Protein AF-A0A0C2HAC7-F1 (afdb_monomer_lite)

Structure (mmCIF, N/CA/C/O backbone):
data_AF-A0A0C2HAC7-F1
#
_entry.id   AF-A0A0C2HAC7-F1
#
loop_
_atom_s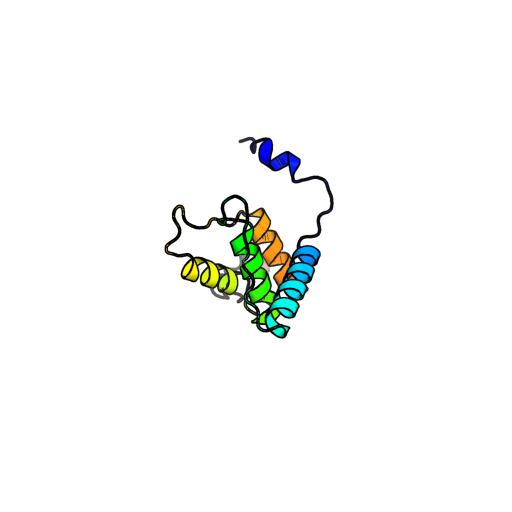ite.group_PDB
_atom_site.id
_atom_site.type_symbol
_atom_site.label_atom_id
_atom_site.label_alt_id
_atom_site.label_comp_id
_atom_site.label_asym_id
_atom_site.label_entity_id
_atom_site.label_seq_id
_atom_site.pdbx_PDB_ins_code
_atom_site.Cartn_x
_atom_site.Cartn_y
_atom_site.Cartn_z
_atom_site.occupancy
_atom_site.B_iso_or_equiv
_atom_site.auth_seq_id
_atom_site.auth_comp_id
_atom_site.auth_asym_id
_atom_site.auth_atom_id
_atom_site.pdbx_PDB_model_num
ATOM 1 N N . MET A 1 1 ? 6.551 -2.336 -28.470 1.00 40.28 1 MET A N 1
ATOM 2 C CA . MET A 1 1 ? 7.330 -2.716 -27.271 1.00 40.28 1 MET A CA 1
ATOM 3 C C . MET A 1 1 ? 6.423 -3.605 -26.444 1.00 40.28 1 MET A C 1
ATOM 5 O O . MET A 1 1 ? 5.616 -3.105 -25.670 1.00 40.28 1 MET A O 1
ATOM 9 N N . ASP A 1 2 ? 6.465 -4.902 -26.734 1.00 45.38 2 ASP A N 1
ATOM 10 C CA . ASP A 1 2 ? 5.592 -5.907 -26.137 1.00 45.38 2 ASP A CA 1
ATOM 11 C C . ASP A 1 2 ? 6.012 -6.225 -24.704 1.00 45.38 2 ASP A C 1
ATOM 13 O O . ASP A 1 2 ? 7.178 -6.489 -24.412 1.00 45.38 2 ASP A O 1
ATOM 17 N N . VAL A 1 3 ? 5.038 -6.164 -23.801 1.00 48.03 3 VAL A N 1
ATOM 18 C CA . VAL A 1 3 ? 5.205 -6.481 -22.382 1.00 48.03 3 VAL A CA 1
ATOM 19 C C . VAL A 1 3 ? 5.435 -7.994 -22.229 1.00 48.03 3 VAL A C 1
ATOM 21 O O . VAL A 1 3 ? 4.669 -8.774 -22.808 1.00 48.03 3 VAL A O 1
ATOM 24 N N . PRO A 1 4 ? 6.455 -8.431 -21.463 1.00 52.66 4 PRO A N 1
ATOM 25 C CA . PRO A 1 4 ? 6.817 -9.838 -21.330 1.00 52.66 4 PRO A CA 1
ATOM 26 C C . PRO A 1 4 ? 5.677 -10.707 -20.775 1.00 52.66 4 PRO A C 1
ATOM 28 O O . PRO A 1 4 ? 4.948 -10.347 -19.852 1.00 52.66 4 PRO A O 1
ATOM 31 N N . GLU A 1 5 ? 5.557 -11.903 -21.344 1.00 51.81 5 GLU A N 1
ATOM 32 C CA . GLU A 1 5 ? 4.458 -12.868 -21.190 1.00 51.81 5 GLU A CA 1
ATOM 33 C C . GLU A 1 5 ? 4.234 -13.370 -19.753 1.00 51.81 5 GLU A C 1
ATOM 35 O O . GLU A 1 5 ? 3.138 -13.797 -19.384 1.00 51.81 5 GLU A O 1
ATOM 40 N N . THR A 1 6 ? 5.251 -13.252 -18.901 1.00 50.62 6 THR A N 1
ATOM 41 C CA . THR A 1 6 ? 5.180 -13.558 -17.467 1.00 50.62 6 THR A CA 1
ATOM 42 C C . THR A 1 6 ? 4.297 -12.587 -16.686 1.00 50.62 6 THR A C 1
ATOM 44 O O . THR A 1 6 ? 3.803 -12.954 -15.620 1.00 50.62 6 THR A O 1
ATOM 47 N N . GLU A 1 7 ? 4.020 -11.396 -17.221 1.00 47.06 7 GLU A N 1
ATOM 48 C CA . GLU A 1 7 ? 3.047 -10.470 -16.634 1.00 47.06 7 GLU A CA 1
ATOM 49 C C . GLU A 1 7 ? 1.606 -10.788 -17.055 1.00 47.06 7 GLU A C 1
ATOM 51 O O . GLU A 1 7 ? 0.680 -10.445 -16.325 1.00 47.06 7 GLU A O 1
ATOM 56 N N . LYS A 1 8 ? 1.394 -11.516 -18.163 1.00 47.34 8 LYS A N 1
ATOM 57 C CA . LYS A 1 8 ? 0.052 -11.852 -18.676 1.00 47.34 8 LYS A CA 1
ATOM 58 C C . LYS A 1 8 ? -0.642 -12.970 -17.886 1.00 47.34 8 LYS A C 1
ATOM 60 O O . LYS A 1 8 ? -1.860 -12.947 -17.760 1.00 47.34 8 LYS A O 1
ATOM 65 N N . LYS A 1 9 ? 0.104 -13.904 -17.278 1.00 43.25 9 LYS A N 1
ATOM 66 C CA . LYS A 1 9 ? -0.473 -15.026 -16.497 1.00 43.25 9 LYS A CA 1
ATOM 67 C C . LYS A 1 9 ? -1.060 -14.639 -15.132 1.00 43.25 9 LYS A C 1
ATOM 69 O O . LYS A 1 9 ? -1.759 -15.444 -14.531 1.00 43.25 9 LYS A O 1
ATOM 74 N N . CYS A 1 10 ? -0.811 -13.424 -14.644 1.00 45.78 10 CYS A N 1
ATOM 75 C CA . CYS A 1 10 ? -1.418 -12.909 -13.408 1.00 45.78 10 CYS A CA 1
ATOM 76 C C . CYS A 1 10 ? -2.659 -12.040 -13.669 1.00 45.78 10 CYS A C 1
ATOM 78 O O . CYS A 1 10 ? -3.250 -11.525 -12.721 1.00 45.78 10 CYS A O 1
ATOM 80 N N . ILE A 1 11 ? -3.029 -11.852 -14.939 1.00 46.47 11 ILE A N 1
ATOM 81 C CA . ILE A 1 11 ? -4.168 -11.044 -15.384 1.00 46.47 11 ILE A CA 1
ATOM 82 C C . ILE A 1 11 ? -5.281 -12.000 -15.822 1.00 46.47 11 ILE A C 1
ATOM 84 O O . ILE A 1 11 ? -5.882 -11.844 -16.880 1.00 46.47 11 ILE A O 1
ATOM 88 N N . ASP A 1 12 ? -5.537 -13.028 -15.013 1.00 47.28 12 ASP A N 1
ATOM 89 C CA . ASP A 1 12 ? -6.839 -13.668 -15.072 1.00 47.28 12 ASP A CA 1
ATOM 90 C C . ASP A 1 12 ? -7.849 -12.725 -14.408 1.00 47.28 12 ASP A C 1
ATOM 92 O O . ASP A 1 12 ? -7.574 -12.038 -13.416 1.00 47.28 12 ASP A O 1
ATOM 96 N N . SER A 1 13 ? -8.983 -12.572 -15.060 1.00 49.09 13 SER A N 1
ATOM 97 C CA . SER A 1 13 ? -9.849 -11.409 -14.932 1.00 49.09 13 SER A CA 1
ATOM 98 C C . SER A 1 13 ? -10.522 -11.309 -13.547 1.00 49.09 13 SER A C 1
ATOM 100 O O . SER A 1 13 ? -10.965 -12.306 -12.991 1.00 49.09 13 SER A O 1
ATOM 102 N N . LYS A 1 14 ? -10.694 -10.070 -13.043 1.00 59.66 14 LYS A N 1
ATOM 103 C CA . LYS A 1 14 ? -11.524 -9.647 -11.878 1.00 59.66 14 LYS A CA 1
ATOM 104 C C . LYS A 1 14 ? -10.926 -9.680 -10.458 1.00 59.66 14 LYS A C 1
ATOM 106 O O . LYS A 1 14 ? -11.687 -9.603 -9.494 1.00 59.66 14 LYS A O 1
ATOM 111 N N . VAL A 1 15 ? -9.608 -9.685 -10.258 1.00 69.25 15 VAL A N 1
ATOM 112 C CA . VAL A 1 15 ? -9.081 -9.457 -8.894 1.00 69.25 15 VAL A CA 1
ATOM 113 C C . VAL A 1 15 ? -9.272 -7.990 -8.492 1.00 69.25 15 VAL A C 1
ATOM 115 O O . VAL A 1 15 ? -8.565 -7.096 -8.962 1.00 69.25 15 VAL A O 1
ATOM 118 N N . ASN A 1 16 ? -10.242 -7.726 -7.612 1.00 85.38 16 ASN A N 1
ATOM 119 C CA . ASN A 1 16 ? -10.455 -6.389 -7.076 1.00 85.38 16 ASN A CA 1
ATOM 120 C C . ASN A 1 16 ? -9.419 -6.079 -5.985 1.00 85.38 16 ASN A C 1
ATOM 122 O O . ASN A 1 16 ? -9.565 -6.470 -4.827 1.00 85.38 16 ASN A O 1
ATOM 126 N N . MET A 1 17 ? -8.373 -5.343 -6.364 1.00 89.69 17 MET A N 1
ATOM 127 C CA . MET A 1 17 ? -7.290 -4.952 -5.460 1.00 89.69 17 MET A CA 1
ATOM 128 C C . MET A 1 17 ? -7.775 -4.196 -4.219 1.00 89.69 17 MET A C 1
ATOM 130 O O . MET A 1 17 ? -7.150 -4.326 -3.171 1.00 89.69 17 MET A O 1
ATOM 134 N N . THR A 1 18 ? -8.883 -3.449 -4.292 1.00 91.69 18 THR A N 1
ATOM 135 C CA . THR A 1 18 ? -9.399 -2.735 -3.113 1.00 91.69 18 THR A CA 1
ATOM 136 C C . THR A 1 18 ? -9.874 -3.701 -2.032 1.00 91.69 18 THR A C 1
ATOM 138 O O . THR A 1 18 ? -9.584 -3.485 -0.860 1.00 91.69 18 THR A O 1
ATOM 141 N N . VAL A 1 19 ? -10.518 -4.804 -2.426 1.00 93.06 19 VAL A N 1
ATOM 142 C CA . VAL A 1 19 ? -10.970 -5.857 -1.505 1.00 93.06 19 VAL A CA 1
ATOM 143 C C . VAL A 1 19 ? -9.774 -6.561 -0.870 1.00 93.06 19 VAL A C 1
ATOM 145 O O . VAL A 1 19 ? -9.767 -6.786 0.336 1.00 93.06 19 VAL A O 1
ATOM 148 N N . LEU A 1 20 ? -8.732 -6.858 -1.654 1.00 94.12 20 LEU A N 1
ATOM 149 C CA . LEU A 1 20 ? -7.510 -7.465 -1.118 1.00 94.12 20 LEU A CA 1
ATOM 150 C C . LEU A 1 20 ? -6.795 -6.549 -0.121 1.00 94.12 20 LEU A C 1
ATOM 152 O O . LEU A 1 20 ? -6.285 -7.027 0.892 1.00 94.12 20 LEU A O 1
ATOM 156 N N . PHE A 1 21 ? -6.759 -5.241 -0.384 1.00 95.88 21 PHE A N 1
ATOM 157 C CA . PHE A 1 21 ? -6.197 -4.279 0.559 1.00 95.88 21 PHE A CA 1
ATOM 158 C C . PHE A 1 21 ? -6.999 -4.213 1.859 1.00 95.88 21 PHE A C 1
ATOM 160 O O . PHE A 1 21 ? -6.389 -4.166 2.925 1.00 95.88 21 PHE A O 1
ATOM 167 N N . ASP A 1 22 ? -8.329 -4.276 1.794 1.00 95.50 22 ASP A N 1
ATOM 168 C CA . ASP A 1 22 ? -9.174 -4.312 2.992 1.00 95.50 22 ASP A CA 1
ATOM 169 C C . ASP A 1 22 ? -8.964 -5.591 3.806 1.00 95.50 22 ASP A C 1
ATOM 171 O O . ASP A 1 22 ? -8.652 -5.514 4.994 1.00 95.50 22 ASP A O 1
ATOM 175 N N . GLN A 1 23 ? -8.991 -6.756 3.155 1.00 95.25 23 GLN A N 1
ATOM 176 C CA . GLN A 1 23 ? -8.710 -8.038 3.811 1.00 95.25 23 GLN A CA 1
ATOM 177 C C . GLN A 1 23 ? -7.328 -8.058 4.477 1.00 95.25 23 GLN A C 1
ATOM 179 O O . GLN A 1 23 ? -7.158 -8.587 5.579 1.00 95.25 23 GLN A O 1
ATOM 184 N N . PHE A 1 24 ? -6.330 -7.468 3.818 1.00 95.75 24 PHE A N 1
ATOM 185 C CA . PHE A 1 24 ? -5.000 -7.310 4.387 1.00 95.75 24 PHE A CA 1
ATOM 186 C C . PHE A 1 24 ? -5.005 -6.385 5.612 1.00 95.75 24 PHE A C 1
ATOM 188 O O . PHE A 1 24 ? -4.439 -6.746 6.644 1.00 95.75 24 PHE A O 1
ATOM 195 N N . CYS A 1 25 ? -5.662 -5.225 5.534 1.00 95.50 25 CYS A N 1
ATOM 196 C CA . CYS A 1 25 ? -5.762 -4.299 6.661 1.00 95.50 25 CYS A CA 1
ATOM 197 C C . CYS A 1 25 ? -6.433 -4.954 7.876 1.00 95.50 25 CYS A C 1
ATOM 199 O O . CYS A 1 25 ? -5.949 -4.789 8.998 1.00 95.50 25 CYS A O 1
ATOM 201 N N . ASP A 1 26 ? -7.483 -5.745 7.655 1.00 95.25 26 ASP A N 1
ATOM 202 C CA . ASP A 1 26 ? -8.176 -6.490 8.710 1.00 95.25 26 ASP A CA 1
ATOM 203 C C . ASP A 1 26 ? -7.276 -7.555 9.349 1.00 95.25 26 ASP A C 1
ATOM 205 O O . ASP A 1 26 ? -7.289 -7.751 10.569 1.00 95.25 26 ASP A O 1
ATOM 209 N N . LEU A 1 27 ? -6.457 -8.247 8.551 1.00 94.94 27 LEU A N 1
ATOM 210 C CA . LEU A 1 27 ? -5.471 -9.199 9.066 1.00 94.94 27 LEU A CA 1
ATOM 211 C C . LEU A 1 27 ? -4.420 -8.500 9.940 1.00 94.94 27 LEU A C 1
ATOM 213 O O . LEU A 1 27 ? -4.138 -8.970 11.045 1.00 94.94 27 LEU A O 1
ATOM 217 N N . VAL A 1 28 ? -3.880 -7.370 9.475 1.00 95.56 28 VAL A N 1
ATOM 218 C CA . VAL A 1 28 ? -2.896 -6.582 10.232 1.00 95.56 28 VAL A CA 1
ATOM 219 C C . VAL A 1 28 ? -3.502 -6.061 11.533 1.00 95.56 28 VAL A C 1
ATOM 221 O O . VAL A 1 28 ? -2.864 -6.139 12.582 1.00 95.56 28 VAL A O 1
ATOM 224 N N . GLU A 1 29 ? -4.753 -5.601 11.511 1.00 94.12 29 GLU A N 1
ATOM 225 C CA . GLU A 1 29 ? -5.442 -5.163 12.725 1.00 94.12 29 GLU A CA 1
ATOM 226 C C . GLU A 1 29 ? -5.670 -6.277 13.731 1.00 94.12 29 GLU A C 1
ATOM 228 O O . GLU A 1 29 ? -5.507 -6.044 14.928 1.00 94.12 29 GLU A O 1
ATOM 233 N N . ARG A 1 30 ? -6.029 -7.480 13.276 1.00 94.50 30 ARG A N 1
ATOM 234 C CA . ARG A 1 30 ? -6.151 -8.634 14.174 1.00 94.50 30 ARG A CA 1
ATOM 235 C C . ARG A 1 30 ? -4.807 -8.982 14.807 1.00 94.50 30 ARG A C 1
ATOM 237 O O . ARG A 1 30 ? -4.759 -9.196 16.016 1.00 94.50 30 ARG A O 1
ATOM 244 N N . GLY A 1 31 ? -3.724 -8.965 14.027 1.00 94.06 31 GLY A N 1
ATOM 245 C CA . GLY A 1 31 ? -2.363 -9.137 14.544 1.00 94.06 31 GLY A CA 1
ATOM 246 C C . GLY A 1 31 ? -2.018 -8.089 15.605 1.00 94.06 31 GLY A C 1
ATOM 247 O O . GLY A 1 31 ? -1.622 -8.441 16.715 1.00 94.06 31 GLY A O 1
ATOM 248 N N . ARG A 1 32 ? -2.290 -6.814 15.310 1.00 93.25 32 ARG A N 1
ATOM 249 C CA . ARG A 1 32 ? -2.055 -5.691 16.227 1.00 93.25 32 ARG A CA 1
ATOM 250 C C . ARG A 1 32 ? -2.872 -5.800 17.516 1.00 93.25 32 ARG A C 1
ATOM 252 O O . ARG A 1 32 ? -2.319 -5.596 18.591 1.00 93.25 32 ARG A O 1
ATOM 259 N N . LYS A 1 33 ? -4.163 -6.147 17.432 1.00 94.44 33 LYS A N 1
ATOM 260 C CA . LYS A 1 33 ? -5.038 -6.363 18.604 1.00 94.44 33 LYS A CA 1
ATOM 261 C C . LYS A 1 33 ? -4.549 -7.514 19.484 1.00 94.44 33 LYS A C 1
ATOM 263 O O . LYS A 1 33 ? -4.722 -7.462 20.693 1.00 94.44 33 LYS A O 1
ATOM 268 N N . ALA A 1 34 ? -3.909 -8.518 18.888 1.00 95.38 34 ALA A N 1
ATOM 269 C CA . ALA A 1 34 ? -3.265 -9.613 19.605 1.00 95.38 34 ALA A CA 1
ATOM 270 C C . ALA A 1 34 ? -1.847 -9.272 20.117 1.00 95.38 34 ALA A C 1
ATOM 272 O O . ALA A 1 34 ? -1.155 -10.170 20.592 1.00 95.38 34 ALA A O 1
ATOM 273 N N . GLY A 1 35 ? -1.385 -8.020 19.984 1.00 95.69 35 GLY A N 1
ATOM 274 C CA . GLY A 1 35 ? -0.045 -7.596 20.401 1.00 95.69 35 GLY A CA 1
ATOM 275 C C . GLY A 1 35 ? 1.089 -8.169 19.544 1.00 95.69 35 GLY A C 1
ATOM 276 O O . GLY A 1 35 ? 2.221 -8.259 20.009 1.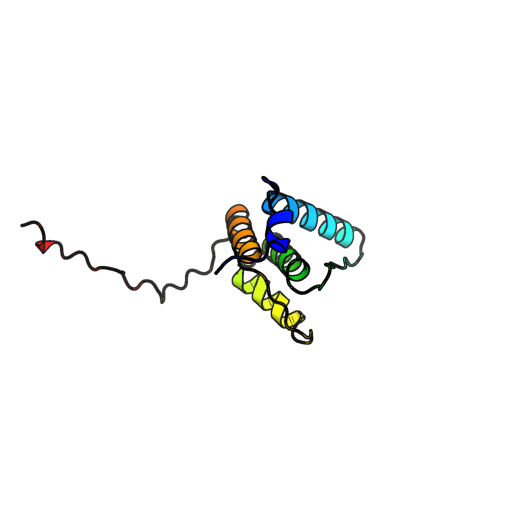00 95.69 35 GLY A O 1
ATOM 277 N N . LYS A 1 36 ? 0.798 -8.597 18.308 1.00 95.31 36 LYS A N 1
ATOM 278 C CA . LYS A 1 36 ? 1.764 -9.236 17.403 1.00 95.31 36 LYS A CA 1
ATOM 279 C C . LYS A 1 36 ? 2.142 -8.321 16.243 1.00 95.31 36 LYS A C 1
ATOM 281 O O . LYS A 1 36 ? 1.305 -7.612 15.685 1.00 95.31 36 LYS A O 1
ATOM 286 N N . SER A 1 37 ? 3.401 -8.419 15.829 1.00 92.81 37 SER A N 1
ATOM 287 C CA . SER A 1 37 ? 3.906 -7.794 14.606 1.00 92.81 37 SER A CA 1
ATOM 288 C C . SER A 1 37 ? 3.577 -8.646 13.381 1.00 92.81 37 SER A C 1
ATOM 290 O O . SER A 1 37 ? 3.618 -9.875 13.440 1.00 92.81 37 SER A O 1
ATOM 292 N N . VAL A 1 38 ? 3.274 -7.994 12.257 1.00 93.25 38 VAL A N 1
ATOM 293 C CA . VAL A 1 38 ? 2.962 -8.664 10.986 1.00 93.25 38 VAL A CA 1
ATOM 294 C C . VAL A 1 38 ? 4.071 -8.393 9.979 1.00 93.25 38 VAL A C 1
ATOM 296 O O . VAL A 1 38 ? 4.339 -7.243 9.638 1.00 93.25 38 VAL A O 1
ATOM 299 N N . LEU A 1 39 ? 4.701 -9.461 9.487 1.00 93.12 39 LEU A N 1
ATOM 300 C CA . LEU A 1 39 ? 5.681 -9.394 8.408 1.00 93.12 39 LEU A CA 1
ATOM 301 C C . LEU A 1 39 ? 4.979 -9.569 7.058 1.00 93.12 39 LEU A C 1
ATOM 303 O O . LEU A 1 39 ? 4.336 -10.587 6.811 1.00 93.12 39 LEU A O 1
ATOM 307 N N . VAL A 1 40 ? 5.144 -8.593 6.168 1.00 93.00 40 VAL A N 1
ATOM 308 C CA . VAL A 1 40 ? 4.612 -8.642 4.802 1.00 93.00 40 VAL A CA 1
ATOM 309 C C . VAL A 1 40 ? 5.736 -9.010 3.846 1.00 93.00 40 VAL A C 1
ATOM 311 O O . VAL A 1 40 ? 6.677 -8.241 3.662 1.00 93.00 40 VAL A O 1
ATOM 314 N N . CYS A 1 41 ? 5.637 -10.170 3.202 1.00 92.69 41 CYS A N 1
ATOM 315 C CA . CYS A 1 41 ? 6.628 -10.620 2.233 1.00 92.69 41 CYS A CA 1
ATOM 316 C C . CYS A 1 41 ? 6.008 -10.861 0.851 1.00 92.69 41 CYS A C 1
ATOM 318 O O . CYS A 1 41 ? 4.810 -11.062 0.669 1.00 92.69 41 CYS A O 1
ATOM 320 N N . SER A 1 42 ? 6.854 -10.789 -0.169 1.00 91.50 42 SER A N 1
ATOM 321 C CA . SER A 1 42 ? 6.536 -11.204 -1.535 1.00 91.50 42 SER A CA 1
ATOM 322 C C . SER A 1 42 ? 7.818 -11.727 -2.170 1.00 91.50 42 SER A C 1
ATOM 324 O O . SER A 1 42 ? 8.891 -11.435 -1.653 1.00 91.50 42 SER A O 1
ATOM 326 N N . ALA A 1 43 ? 7.729 -12.423 -3.308 1.00 89.19 43 ALA A N 1
ATOM 327 C CA . ALA A 1 43 ? 8.874 -13.091 -3.948 1.00 89.19 43 ALA A CA 1
ATOM 328 C C . ALA A 1 43 ? 10.194 -12.288 -3.960 1.00 89.19 43 ALA A C 1
ATOM 330 O O . ALA A 1 43 ? 11.250 -12.849 -3.713 1.00 89.19 43 ALA A O 1
ATOM 331 N N . LYS A 1 44 ? 10.138 -10.975 -4.232 1.00 89.25 44 LYS A N 1
ATOM 332 C CA . LYS A 1 44 ? 11.314 -10.085 -4.184 1.00 89.25 44 LYS A CA 1
ATOM 333 C C . LYS A 1 44 ? 11.202 -8.963 -3.151 1.00 89.25 44 LYS A C 1
ATOM 335 O O . LYS A 1 44 ? 12.088 -8.129 -3.102 1.00 89.25 44 LYS A O 1
ATOM 340 N N . GLY A 1 45 ? 10.088 -8.846 -2.428 1.00 91.25 45 GLY A N 1
ATOM 341 C CA . GLY A 1 45 ? 9.876 -7.776 -1.440 1.00 91.25 45 GLY A CA 1
ATOM 342 C C . GLY A 1 45 ? 9.812 -6.332 -1.972 1.00 91.25 45 GLY A C 1
ATOM 343 O O . GLY A 1 45 ? 9.623 -5.428 -1.177 1.00 91.25 45 GLY A O 1
ATOM 344 N N . ARG A 1 46 ? 9.937 -6.086 -3.286 1.00 92.88 46 ARG A N 1
ATOM 345 C CA . ARG A 1 46 ? 10.170 -4.732 -3.841 1.00 92.88 46 ARG A CA 1
ATOM 346 C C . ARG A 1 46 ? 8.981 -4.052 -4.522 1.00 92.88 46 ARG A C 1
ATOM 348 O O . ARG A 1 46 ? 9.058 -2.860 -4.772 1.00 92.88 46 ARG A O 1
ATOM 355 N N . ASN A 1 47 ? 7.914 -4.787 -4.839 1.00 93.88 47 ASN A N 1
ATOM 356 C CA . ASN A 1 47 ? 6.736 -4.255 -5.547 1.00 93.88 47 ASN A CA 1
ATOM 357 C C . ASN A 1 47 ? 5.453 -4.467 -4.727 1.00 93.88 47 ASN A C 1
ATOM 359 O O . ASN A 1 47 ? 4.898 -3.530 -4.166 1.00 93.88 47 ASN A O 1
ATOM 363 N N . ARG A 1 48 ? 5.010 -5.725 -4.589 1.00 94.62 48 ARG A N 1
ATOM 364 C CA . ARG A 1 48 ? 3.753 -6.060 -3.898 1.00 94.62 48 ARG A CA 1
ATOM 365 C C . ARG A 1 48 ? 3.793 -5.719 -2.409 1.00 94.62 48 ARG A C 1
ATOM 367 O O . ARG A 1 48 ? 2.924 -5.001 -1.941 1.00 94.62 48 ARG A O 1
ATOM 374 N N . ALA A 1 49 ? 4.808 -6.193 -1.684 1.00 95.00 49 ALA A N 1
ATOM 375 C CA . ALA A 1 49 ? 4.926 -5.954 -0.242 1.00 95.00 49 ALA A CA 1
ATOM 376 C C . ALA A 1 49 ? 4.864 -4.456 0.137 1.00 95.00 49 ALA A C 1
ATOM 378 O O . ALA A 1 49 ? 3.968 -4.096 0.900 1.00 95.00 49 ALA A O 1
ATOM 379 N N . PRO A 1 50 ? 5.695 -3.558 -0.437 1.00 95.81 50 PRO A N 1
ATOM 380 C CA . PRO A 1 50 ? 5.625 -2.135 -0.107 1.00 95.81 50 PRO A CA 1
ATOM 381 C C . PRO A 1 50 ? 4.294 -1.488 -0.508 1.00 95.81 50 PRO A C 1
ATOM 383 O O . PRO A 1 50 ? 3.812 -0.603 0.193 1.00 95.81 50 PRO A O 1
ATOM 386 N N . ALA A 1 51 ? 3.649 -1.951 -1.583 1.00 96.62 51 ALA A N 1
ATOM 387 C CA . ALA A 1 51 ? 2.332 -1.449 -1.961 1.00 96.62 51 ALA A CA 1
ATOM 388 C C . ALA A 1 51 ? 1.237 -1.834 -0.949 1.00 96.62 51 ALA A C 1
ATOM 390 O O . ALA A 1 51 ? 0.402 -0.999 -0.616 1.00 96.62 51 ALA A O 1
ATOM 391 N N . PHE A 1 52 ? 1.251 -3.057 -0.411 1.00 96.88 52 PHE A N 1
ATOM 392 C CA . PHE A 1 52 ? 0.318 -3.453 0.653 1.00 96.88 52 PHE A CA 1
ATOM 393 C C . PHE A 1 52 ? 0.571 -2.670 1.950 1.00 96.88 52 PHE A C 1
ATOM 395 O O . PHE A 1 52 ? -0.382 -2.201 2.573 1.00 96.88 52 PHE A O 1
ATOM 402 N N . CYS A 1 53 ? 1.834 -2.430 2.313 1.00 96.50 53 CYS A N 1
ATOM 403 C CA . CYS A 1 53 ? 2.167 -1.546 3.434 1.00 96.50 53 CYS A CA 1
ATOM 404 C C . CYS A 1 53 ? 1.629 -0.122 3.215 1.00 96.50 53 CYS A C 1
ATOM 406 O O . CYS A 1 53 ? 1.021 0.452 4.117 1.00 96.50 53 CYS A O 1
ATOM 408 N N . ALA A 1 54 ? 1.774 0.428 2.006 1.00 96.94 54 ALA A N 1
ATOM 409 C CA . ALA A 1 54 ? 1.216 1.736 1.671 1.00 96.94 54 ALA A CA 1
ATOM 410 C C . ALA A 1 54 ? -0.321 1.750 1.768 1.00 96.94 54 ALA A C 1
ATOM 412 O O . ALA A 1 54 ? -0.887 2.713 2.279 1.00 96.94 54 ALA A O 1
ATOM 413 N N . ALA A 1 55 ? -1.007 0.681 1.349 1.00 97.00 55 ALA A N 1
ATOM 414 C CA . ALA A 1 55 ? -2.460 0.565 1.496 1.00 97.00 55 ALA A CA 1
ATOM 415 C C . ALA A 1 55 ? -2.902 0.615 2.969 1.00 97.00 55 ALA A C 1
ATOM 417 O O . ALA A 1 55 ? -3.868 1.305 3.298 1.00 97.00 55 ALA A O 1
ATOM 418 N N . TYR A 1 56 ? -2.160 -0.038 3.867 1.00 96.56 56 TYR A N 1
ATOM 419 C CA . TYR A 1 56 ? -2.420 0.041 5.305 1.00 96.56 56 TYR A CA 1
ATOM 420 C C . TYR A 1 56 ? -2.279 1.470 5.844 1.00 96.56 56 TYR A C 1
ATOM 422 O O . TYR A 1 56 ? -3.159 1.937 6.568 1.00 96.56 56 TYR A O 1
ATOM 430 N N . LEU A 1 57 ? -1.235 2.200 5.436 1.00 95.81 57 LEU A N 1
ATOM 431 C CA . LEU A 1 57 ? -1.048 3.607 5.818 1.00 95.81 57 LEU A CA 1
ATOM 432 C C . LEU A 1 57 ? -2.183 4.501 5.294 1.00 95.81 57 LEU A C 1
ATOM 434 O O . LEU A 1 57 ? -2.691 5.346 6.029 1.00 95.81 57 LEU A O 1
ATOM 438 N N . ILE A 1 58 ? -2.644 4.275 4.060 1.00 95.75 58 ILE A N 1
ATOM 439 C CA . ILE A 1 58 ? -3.811 4.975 3.501 1.00 95.75 58 ILE A CA 1
ATOM 440 C C . ILE A 1 58 ? -5.054 4.696 4.359 1.00 95.75 58 ILE A C 1
ATOM 442 O O . ILE A 1 58 ? -5.767 5.623 4.737 1.00 95.75 58 ILE A O 1
ATOM 446 N N . SER A 1 59 ? -5.323 3.433 4.705 1.00 94.81 59 SER A N 1
ATOM 447 C CA . SER A 1 59 ? -6.545 3.082 5.435 1.00 94.81 59 SER A CA 1
ATOM 448 C C . SER A 1 59 ? -6.526 3.492 6.908 1.00 94.81 59 SER A C 1
ATOM 450 O O . SER A 1 59 ? -7.585 3.834 7.438 1.00 94.81 59 SER A O 1
ATOM 452 N N . LYS A 1 60 ? -5.380 3.393 7.593 1.00 91.88 60 LYS A N 1
ATOM 453 C CA . LYS A 1 60 ? -5.282 3.602 9.048 1.00 91.88 60 LYS A CA 1
ATOM 454 C C . LYS A 1 60 ? -4.777 4.977 9.431 1.00 91.88 60 LYS A C 1
ATOM 456 O O . LYS A 1 60 ? -5.374 5.604 10.297 1.00 91.88 60 LYS A O 1
ATOM 461 N N . GLU A 1 61 ? -3.732 5.457 8.769 1.00 89.81 61 GLU A N 1
ATOM 462 C CA . GLU A 1 61 ? -3.155 6.778 9.042 1.00 89.81 61 GLU A CA 1
ATOM 463 C C . GLU A 1 61 ? -3.810 7.881 8.195 1.00 89.81 61 GLU A C 1
ATOM 465 O O . GLU A 1 61 ? -3.444 9.045 8.318 1.00 89.81 61 GLU A O 1
ATOM 470 N N . ARG A 1 62 ? -4.789 7.532 7.340 1.00 91.94 62 ARG A N 1
ATOM 471 C CA . ARG A 1 62 ? -5.497 8.461 6.438 1.00 91.94 62 ARG A CA 1
ATOM 472 C C . ARG A 1 62 ? -4.547 9.273 5.547 1.00 91.94 62 ARG A C 1
ATOM 474 O O . ARG A 1 62 ? -4.868 10.382 5.131 1.00 91.94 62 ARG A O 1
ATOM 481 N N . MET A 1 63 ? -3.387 8.703 5.224 1.00 92.81 63 MET A N 1
ATOM 482 C CA . MET A 1 63 ? -2.388 9.337 4.368 1.00 92.81 63 MET A CA 1
ATOM 483 C C . MET A 1 63 ? -2.806 9.312 2.899 1.00 92.81 63 MET A C 1
ATOM 485 O O . MET A 1 63 ? -3.428 8.357 2.423 1.00 92.81 63 MET A O 1
ATOM 489 N N . SER A 1 64 ? -2.391 10.332 2.144 1.00 94.31 64 SER A N 1
ATOM 490 C CA . SER A 1 64 ? -2.464 10.265 0.684 1.00 94.31 64 SER A CA 1
ATOM 491 C C . SER A 1 64 ? -1.537 9.169 0.146 1.00 94.31 64 SER A C 1
ATOM 493 O O . SER A 1 64 ? -0.528 8.808 0.757 1.00 94.31 64 SER A O 1
ATOM 495 N N . ARG A 1 65 ? -1.832 8.659 -1.049 1.00 94.38 65 ARG A N 1
ATOM 496 C CA . ARG A 1 65 ? -1.035 7.631 -1.730 1.00 94.38 65 ARG A CA 1
ATOM 497 C C . ARG A 1 65 ? 0.415 8.066 -1.938 1.00 94.38 65 ARG A C 1
ATOM 499 O O . ARG A 1 65 ? 1.296 7.222 -1.841 1.00 94.38 65 ARG A O 1
ATOM 506 N N . GLN A 1 66 ? 0.678 9.351 -2.197 1.00 93.19 66 GLN A N 1
ATOM 507 C CA . GLN A 1 66 ? 2.051 9.866 -2.319 1.00 93.19 66 GLN A CA 1
ATOM 508 C C . GLN A 1 66 ? 2.795 9.784 -0.989 1.00 93.19 66 GLN A C 1
ATOM 510 O O . GLN A 1 66 ? 3.886 9.225 -0.948 1.00 93.19 66 GLN A O 1
ATOM 515 N N . GLN A 1 67 ? 2.185 10.274 0.092 1.00 94.69 67 GLN A N 1
ATOM 516 C CA . GLN A 1 67 ? 2.784 10.252 1.429 1.00 94.69 67 GLN A CA 1
ATOM 517 C C . GLN A 1 67 ? 3.017 8.821 1.919 1.00 94.69 67 GLN A C 1
ATOM 519 O O . GLN A 1 67 ? 4.104 8.501 2.390 1.00 94.69 67 GLN A O 1
ATOM 524 N N . ALA A 1 68 ? 2.026 7.943 1.746 1.00 95.81 68 ALA A N 1
ATOM 525 C CA . ALA A 1 68 ? 2.125 6.545 2.142 1.00 95.81 68 ALA A CA 1
ATOM 526 C C . ALA A 1 68 ? 3.260 5.821 1.401 1.00 95.81 68 ALA A C 1
ATOM 528 O O . ALA A 1 68 ? 4.060 5.127 2.024 1.00 95.81 68 ALA A O 1
ATOM 529 N N . VAL A 1 69 ? 3.361 6.001 0.079 1.00 95.38 69 VAL A N 1
ATOM 530 C CA . VAL A 1 69 ? 4.439 5.394 -0.715 1.00 95.38 69 VAL A CA 1
ATOM 531 C C . VAL A 1 69 ? 5.796 5.979 -0.334 1.00 95.38 69 VAL A C 1
ATOM 533 O O . VAL A 1 69 ? 6.726 5.211 -0.107 1.00 95.38 69 VAL A O 1
ATOM 536 N N . ALA A 1 70 ? 5.915 7.303 -0.212 1.00 95.31 70 ALA A N 1
ATOM 537 C CA . ALA A 1 70 ? 7.166 7.956 0.171 1.00 95.31 70 ALA A CA 1
ATOM 538 C C . ALA A 1 70 ? 7.673 7.459 1.533 1.00 95.31 70 ALA A C 1
ATOM 540 O O . ALA A 1 70 ? 8.828 7.058 1.634 1.00 95.31 70 ALA A O 1
ATOM 541 N N . LYS A 1 71 ? 6.789 7.371 2.535 1.00 96.56 71 LYS A N 1
ATOM 542 C CA . LYS A 1 71 ? 7.116 6.844 3.867 1.00 96.56 71 LYS A CA 1
ATOM 543 C C . LYS A 1 71 ? 7.608 5.396 3.800 1.00 96.56 71 LYS A C 1
ATOM 545 O O . LYS A 1 71 ? 8.599 5.053 4.431 1.00 96.56 71 LYS A O 1
ATOM 550 N N . VAL A 1 72 ? 6.961 4.537 3.008 1.00 95.19 72 VAL A N 1
ATOM 551 C CA . VAL A 1 72 ? 7.417 3.146 2.832 1.00 95.19 72 VAL A CA 1
ATOM 552 C C . VAL A 1 72 ? 8.786 3.086 2.150 1.00 95.19 72 VAL A C 1
ATOM 554 O O . VAL A 1 72 ? 9.640 2.310 2.572 1.00 95.19 72 VAL A O 1
ATOM 557 N N . LEU A 1 73 ? 9.014 3.898 1.116 1.00 94.31 73 LEU A N 1
ATOM 558 C CA . LEU A 1 73 ? 10.296 3.943 0.409 1.00 94.31 73 LEU A CA 1
ATOM 559 C C . LEU A 1 73 ? 11.426 4.463 1.299 1.00 94.31 73 LEU A C 1
ATOM 561 O O . LEU A 1 73 ? 12.525 3.917 1.254 1.00 94.31 73 LEU A O 1
ATOM 565 N N . GLU A 1 74 ? 11.147 5.463 2.131 1.00 95.38 74 GLU A N 1
ATOM 566 C CA . GLU A 1 74 ? 12.085 5.995 3.117 1.00 95.38 74 GLU A CA 1
ATOM 567 C C . GLU A 1 74 ? 12.494 4.919 4.131 1.00 95.38 74 GLU A C 1
ATOM 569 O O . GLU A 1 74 ? 13.682 4.696 4.347 1.00 95.38 74 GLU A O 1
ATOM 574 N N . GLN A 1 75 ? 11.529 4.176 4.681 1.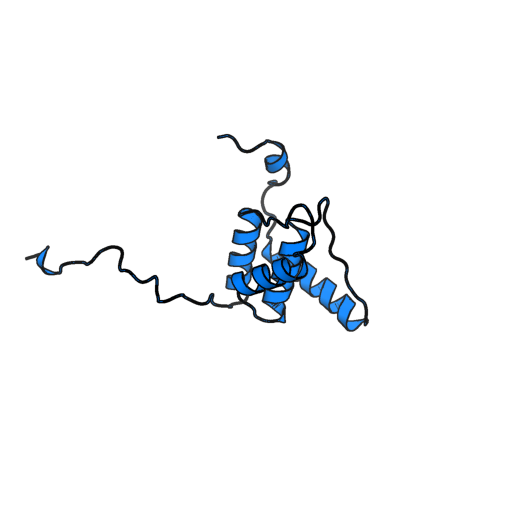00 93.75 75 GLN A N 1
ATOM 575 C CA . GLN A 1 75 ? 11.800 3.085 5.627 1.00 93.75 75 GLN A CA 1
ATOM 576 C C . GLN A 1 75 ? 12.541 1.898 4.986 1.00 93.75 75 GLN A C 1
ATOM 578 O O . GLN A 1 75 ? 13.190 1.116 5.676 1.00 93.75 75 GLN A O 1
ATOM 583 N N . MET A 1 76 ? 12.454 1.752 3.663 1.00 93.56 76 MET A N 1
ATOM 584 C CA . MET A 1 76 ? 13.122 0.698 2.894 1.00 93.56 76 MET A CA 1
ATOM 585 C C . MET A 1 76 ? 14.355 1.206 2.127 1.00 93.56 76 MET A C 1
ATOM 587 O O . MET A 1 76 ? 14.831 0.520 1.218 1.00 93.56 76 MET A O 1
ATOM 591 N N . ASN A 1 77 ? 14.888 2.383 2.471 1.00 91.62 77 ASN A N 1
ATOM 592 C CA . ASN A 1 77 ? 15.971 3.044 1.731 1.00 91.62 77 ASN A CA 1
ATOM 593 C C . ASN A 1 77 ? 17.291 2.245 1.685 1.00 91.62 77 ASN A C 1
ATOM 595 O O . ASN A 1 77 ? 18.102 2.439 0.780 1.00 91.62 77 ASN A O 1
ATOM 599 N N . THR A 1 78 ? 17.496 1.316 2.619 1.00 92.44 78 THR A N 1
ATOM 600 C CA . THR A 1 78 ? 18.672 0.439 2.677 1.00 92.44 78 THR A CA 1
ATOM 601 C C . THR A 1 78 ? 18.566 -0.775 1.748 1.00 92.44 78 THR A C 1
ATOM 603 O O . THR A 1 78 ? 19.576 -1.432 1.483 1.00 92.44 78 THR A O 1
ATOM 606 N N . MET A 1 79 ? 17.376 -1.083 1.215 1.00 89.25 79 MET A N 1
ATOM 607 C CA . MET A 1 79 ? 17.153 -2.255 0.365 1.00 89.25 79 MET A CA 1
ATOM 608 C C . MET A 1 79 ? 17.809 -2.094 -1.016 1.00 89.25 79 MET A C 1
ATOM 610 O O . MET A 1 79 ? 17.660 -1.077 -1.695 1.00 89.25 79 MET A O 1
ATOM 614 N N . ARG A 1 80 ? 18.507 -3.145 -1.467 1.00 88.50 80 ARG A N 1
ATOM 615 C CA . ARG A 1 80 ? 19.180 -3.210 -2.773 1.00 88.50 80 ARG A CA 1
ATOM 616 C C . ARG A 1 80 ? 18.699 -4.448 -3.549 1.00 88.50 80 ARG A C 1
ATOM 618 O O . ARG A 1 80 ? 18.808 -5.554 -3.026 1.00 88.50 80 ARG A O 1
ATOM 625 N N . PRO A 1 81 ? 18.202 -4.312 -4.794 1.00 88.25 81 PRO A N 1
ATOM 626 C CA . PRO A 1 81 ? 17.859 -3.066 -5.482 1.00 88.25 81 PRO A CA 1
ATOM 627 C C . PRO A 1 81 ? 16.746 -2.298 -4.760 1.00 88.25 81 PRO A C 1
ATOM 629 O O . PRO A 1 81 ? 15.979 -2.899 -4.009 1.00 88.25 81 PRO A O 1
ATOM 632 N N . ALA A 1 82 ? 16.627 -0.998 -5.036 1.00 89.69 82 ALA A N 1
ATOM 633 C CA . ALA A 1 82 ? 15.586 -0.171 -4.436 1.00 89.69 82 ALA A CA 1
ATOM 634 C C . ALA A 1 82 ? 14.178 -0.753 -4.698 1.00 89.69 82 ALA A C 1
ATOM 636 O O . ALA A 1 82 ? 13.954 -1.419 -5.729 1.00 89.69 82 ALA A O 1
ATOM 637 N N . PRO A 1 83 ? 13.218 -0.527 -3.783 1.00 92.62 83 PRO A N 1
ATOM 638 C CA . PRO A 1 83 ? 11.832 -0.881 -4.031 1.00 92.62 83 PRO A CA 1
ATOM 639 C C . PRO A 1 83 ? 11.321 -0.153 -5.277 1.00 92.62 83 PRO A C 1
ATOM 641 O O . PRO A 1 83 ? 11.594 1.025 -5.488 1.00 92.62 83 PRO A O 1
ATOM 644 N N . ASN A 1 84 ? 10.582 -0.873 -6.114 1.00 92.56 84 ASN A N 1
ATOM 645 C CA . ASN A 1 84 ? 9.985 -0.339 -7.328 1.00 92.56 84 ASN A CA 1
ATOM 646 C C . ASN A 1 84 ? 8.539 -0.831 -7.411 1.00 92.56 84 ASN A C 1
ATOM 648 O O . ASN A 1 84 ? 8.277 -2.005 -7.701 1.00 92.56 84 ASN A O 1
ATOM 652 N N . ILE A 1 85 ? 7.609 0.075 -7.110 1.00 93.62 85 ILE A N 1
ATOM 653 C CA . ILE A 1 85 ? 6.175 -0.186 -7.163 1.00 93.62 85 ILE A CA 1
ATOM 654 C C . ILE A 1 85 ? 5.696 0.063 -8.594 1.00 93.62 85 ILE A C 1
ATOM 656 O O . ILE A 1 85 ? 5.651 1.204 -9.052 1.00 93.62 85 ILE A O 1
ATOM 660 N N . SER A 1 86 ? 5.298 -1.014 -9.271 1.00 93.31 86 SER A N 1
ATOM 661 C CA . SER A 1 86 ? 4.788 -0.977 -10.649 1.00 93.31 86 SER A CA 1
ATOM 662 C C . SER A 1 86 ? 3.580 -0.048 -10.804 1.00 93.31 86 SER A C 1
ATOM 664 O O . SER A 1 86 ? 2.760 0.069 -9.887 1.00 93.31 86 SER A O 1
ATOM 666 N N . ASP A 1 87 ? 3.396 0.520 -11.995 1.00 91.12 87 ASP A N 1
ATOM 667 C CA . ASP A 1 87 ? 2.276 1.423 -12.291 1.00 91.12 87 ASP A CA 1
ATOM 668 C C . ASP A 1 87 ? 0.907 0.794 -12.022 1.00 91.12 87 ASP A C 1
ATOM 670 O O . ASP A 1 87 ? -0.026 1.472 -11.592 1.00 91.12 87 ASP A O 1
ATOM 674 N N . PHE A 1 88 ? 0.775 -0.519 -12.234 1.00 92.62 88 PHE A N 1
ATOM 675 C CA . PHE A 1 88 ? -0.439 -1.256 -11.889 1.00 92.62 88 PHE A CA 1
ATOM 676 C C . PHE A 1 88 ? -0.777 -1.137 -10.393 1.00 92.62 88 PHE A C 1
ATOM 678 O O . PHE A 1 88 ? -1.915 -0.823 -10.031 1.00 92.62 88 PHE A O 1
ATOM 685 N N . MET A 1 89 ? 0.215 -1.331 -9.520 1.00 94.56 89 MET A N 1
ATOM 686 C CA . MET A 1 89 ? 0.038 -1.201 -8.072 1.00 94.56 89 MET A CA 1
ATOM 687 C C . MET A 1 89 ? -0.191 0.258 -7.669 1.00 94.56 89 MET A C 1
ATOM 689 O O . MET A 1 89 ? -1.053 0.523 -6.833 1.00 94.56 89 MET A O 1
ATOM 693 N N . GLN A 1 90 ? 0.494 1.215 -8.303 1.00 94.19 90 GLN A N 1
ATOM 694 C CA . GLN A 1 90 ? 0.263 2.640 -8.042 1.00 94.19 90 GLN A CA 1
ATOM 695 C C . GLN A 1 90 ? -1.163 3.077 -8.406 1.00 94.19 90 GLN A C 1
ATOM 697 O O . GLN A 1 90 ? -1.828 3.742 -7.608 1.00 94.19 90 GLN A O 1
ATOM 702 N N . ARG A 1 91 ? -1.678 2.651 -9.568 1.00 93.38 91 ARG A N 1
ATOM 703 C CA . ARG A 1 91 ? -3.075 2.891 -9.972 1.00 93.38 91 ARG A CA 1
ATOM 704 C C . ARG A 1 91 ? -4.064 2.222 -9.021 1.00 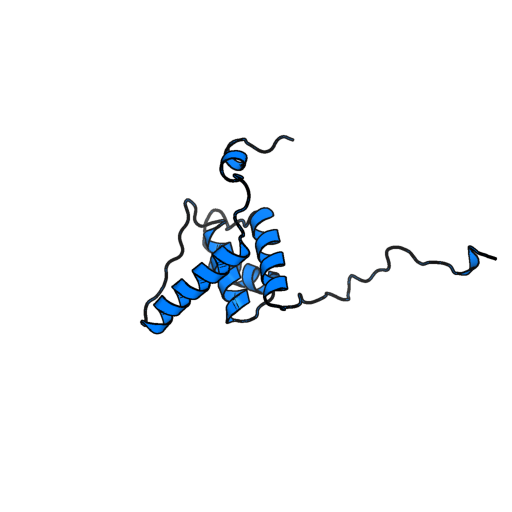93.38 91 ARG A C 1
ATOM 706 O O . ARG A 1 91 ? -5.092 2.810 -8.693 1.00 93.38 91 ARG A O 1
ATOM 713 N N . SER A 1 92 ? -3.746 1.023 -8.540 1.00 94.81 92 SER A N 1
ATOM 714 C CA . SER A 1 92 ? -4.572 0.319 -7.554 1.00 94.81 92 SER A CA 1
ATOM 715 C C . SER A 1 92 ? -4.639 1.075 -6.224 1.00 94.81 92 SER A C 1
ATOM 717 O O . SER A 1 92 ? -5.724 1.232 -5.670 1.00 94.81 92 SER A O 1
ATOM 719 N N . LEU A 1 93 ? -3.516 1.622 -5.748 1.00 95.12 93 LEU A N 1
ATOM 720 C CA . LEU A 1 93 ? -3.471 2.467 -4.549 1.00 95.12 93 LEU A CA 1
ATOM 721 C C . LEU A 1 93 ? -4.226 3.786 -4.734 1.00 95.12 93 LEU A C 1
ATOM 723 O O . LEU A 1 93 ? -4.894 4.238 -3.812 1.00 95.12 93 LEU A O 1
ATOM 727 N N . MET A 1 94 ? -4.168 4.389 -5.923 1.00 94.00 94 MET A N 1
ATOM 728 C CA . MET A 1 94 ? -4.939 5.595 -6.244 1.00 94.00 94 MET A CA 1
ATOM 729 C C . MET A 1 94 ? -6.454 5.335 -6.192 1.00 94.00 94 MET A C 1
ATOM 731 O O . MET A 1 94 ? -7.201 6.109 -5.587 1.00 94.00 94 MET A O 1
ATOM 735 N N . ARG A 1 95 ? -6.910 4.212 -6.766 1.00 93.81 95 ARG A N 1
ATOM 736 C CA . ARG A 1 95 ? -8.312 3.769 -6.666 1.00 93.81 95 ARG A CA 1
ATOM 737 C C . ARG A 1 95 ? -8.705 3.487 -5.219 1.00 93.81 95 ARG A C 1
ATOM 739 O O . ARG A 1 95 ? -9.777 3.897 -4.793 1.00 93.81 95 ARG A O 1
ATOM 746 N N . TYR A 1 96 ? -7.827 2.838 -4.457 1.00 95.00 96 TYR A N 1
ATOM 747 C CA . TYR A 1 96 ? -8.067 2.531 -3.049 1.00 95.00 96 TYR A CA 1
ATOM 748 C C . TYR A 1 96 ? -8.172 3.791 -2.183 1.00 95.00 96 TYR A C 1
ATOM 750 O O . TYR A 1 96 ? -9.111 3.919 -1.403 1.00 95.00 96 TYR A O 1
ATOM 758 N N . GLN A 1 97 ? -7.275 4.761 -2.376 1.00 94.56 97 GLN A N 1
ATOM 759 C CA . GLN A 1 97 ? -7.342 6.071 -1.725 1.00 94.56 97 GLN A CA 1
ATOM 760 C C . GLN A 1 97 ? -8.695 6.753 -1.991 1.00 94.56 97 GLN A C 1
ATOM 762 O O . GLN A 1 97 ? -9.350 7.213 -1.056 1.00 94.56 97 GLN A O 1
ATOM 767 N N . SER A 1 98 ? -9.130 6.753 -3.256 1.00 92.75 98 SER A N 1
ATOM 768 C CA . SER A 1 98 ? -10.419 7.320 -3.669 1.00 92.75 98 SER A CA 1
ATOM 769 C C . SER A 1 98 ? -11.591 6.595 -2.996 1.00 92.75 98 SER A C 1
ATOM 771 O O . SER A 1 98 ? -12.483 7.239 -2.454 1.00 92.75 98 SER A O 1
ATOM 773 N N . ALA A 1 99 ? -11.552 5.259 -2.939 1.00 92.56 99 ALA A N 1
ATOM 774 C CA . ALA A 1 99 ? -12.561 4.445 -2.258 1.00 92.56 99 ALA A CA 1
ATOM 775 C C . ALA A 1 99 ? -12.614 4.683 -0.736 1.00 92.56 99 ALA A C 1
ATOM 777 O O . ALA A 1 99 ? -13.664 4.509 -0.124 1.00 92.56 99 ALA A O 1
ATOM 778 N N . LYS A 1 100 ? -11.506 5.109 -0.112 1.00 92.12 100 LYS A N 1
ATOM 779 C CA . LYS A 1 100 ? -11.463 5.520 1.303 1.00 92.12 100 LYS A CA 1
ATOM 780 C C . LYS A 1 100 ? -11.863 6.981 1.537 1.00 92.12 100 LYS A C 1
ATOM 782 O O . LYS A 1 100 ? -11.838 7.425 2.688 1.00 92.12 100 LYS A O 1
ATOM 787 N N . GLY A 1 101 ? -12.232 7.713 0.483 1.00 90.44 101 GLY A N 1
ATOM 788 C CA . GLY A 1 101 ? -12.634 9.119 0.553 1.00 90.44 101 GLY A CA 1
ATOM 789 C C . GLY A 1 101 ? -11.483 10.075 0.873 1.00 90.44 101 GLY A C 1
ATOM 790 O O . GLY A 1 101 ? -11.723 11.187 1.330 1.00 90.44 101 GLY A O 1
ATOM 791 N N . ILE A 1 102 ? -10.232 9.649 0.677 1.00 88.25 102 ILE A N 1
ATOM 792 C CA . ILE A 1 102 ? -9.058 10.482 0.946 1.00 88.25 102 ILE A CA 1
ATOM 793 C C . ILE A 1 102 ? -8.743 11.257 -0.331 1.00 88.25 102 ILE A C 1
ATOM 795 O O . ILE A 1 102 ? -8.411 10.672 -1.366 1.00 88.25 102 ILE A O 1
ATOM 799 N N . GLN A 1 103 ? -8.846 12.579 -0.276 1.00 75.62 103 GLN A N 1
ATOM 800 C CA . GLN A 1 103 ? -8.434 13.424 -1.391 1.00 75.62 103 GLN A CA 1
ATOM 801 C C . GLN A 1 103 ? -6.906 13.507 -1.430 1.00 75.62 103 GLN A C 1
ATOM 803 O O . GLN A 1 103 ? -6.237 13.555 -0.398 1.00 75.62 103 GLN A O 1
ATOM 808 N N . GLY A 1 104 ? -6.337 13.452 -2.636 1.00 66.62 104 GLY A N 1
ATOM 809 C CA . GLY A 1 104 ? -4.921 13.760 -2.803 1.00 66.62 104 GLY A CA 1
ATOM 810 C C . GLY A 1 104 ? -4.692 15.230 -2.476 1.00 66.62 104 GLY A C 1
ATOM 811 O O . GLY A 1 104 ? -5.599 16.042 -2.650 1.00 66.62 104 GLY A O 1
ATOM 812 N N . VAL A 1 105 ? -3.485 15.578 -2.031 1.00 63.41 105 VAL A N 1
ATOM 813 C CA . VAL A 1 105 ? -3.081 16.984 -2.005 1.00 63.41 105 VAL A CA 1
ATOM 814 C C . VAL A 1 105 ? -3.127 17.460 -3.456 1.00 63.41 105 VAL A C 1
ATOM 816 O O . VAL A 1 105 ? -2.330 17.019 -4.284 1.00 63.41 105 VAL A O 1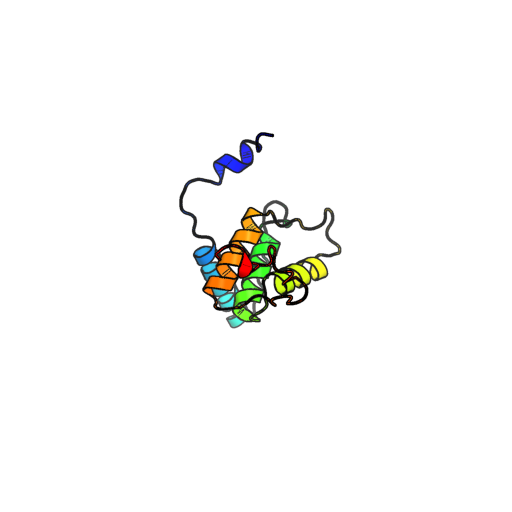
ATOM 819 N N . HIS A 1 106 ? -4.133 18.265 -3.793 1.00 54.97 106 HIS A N 1
ATOM 820 C CA . HIS A 1 106 ? -4.166 18.960 -5.068 1.00 54.97 106 HIS A CA 1
ATOM 821 C C . HIS A 1 106 ? -3.061 20.003 -5.004 1.00 54.97 106 HIS A C 1
ATOM 823 O O . HIS A 1 106 ? -3.178 20.986 -4.277 1.00 54.97 106 HIS A O 1
ATOM 829 N N . ASP A 1 107 ? -1.976 19.772 -5.734 1.00 49.06 107 ASP A N 1
ATOM 830 C CA . ASP A 1 107 ? -0.999 20.820 -5.954 1.00 49.06 107 ASP A CA 1
ATOM 831 C C . ASP A 1 107 ? -1.630 21.849 -6.901 1.00 49.06 107 ASP A C 1
ATOM 833 O O . ASP A 1 107 ? -1.721 21.651 -8.117 1.00 49.06 107 ASP A O 1
ATOM 837 N N . THR A 1 108 ? -2.162 22.928 -6.329 1.00 53.03 108 THR A N 1
ATOM 838 C CA . THR A 1 108 ? -2.758 24.042 -7.076 1.00 53.03 108 THR A CA 1
ATOM 839 C C . THR A 1 108 ? -1.726 24.793 -7.919 1.00 53.03 108 THR A C 1
ATOM 841 O O . THR A 1 108 ? -2.107 25.636 -8.723 1.00 53.03 108 THR A O 1
ATOM 844 N N . SER A 1 109 ? -0.428 24.484 -7.801 1.00 55.31 109 SER A N 1
ATOM 845 C CA . SER A 1 109 ? 0.612 25.063 -8.661 1.00 55.31 109 SER A CA 1
ATOM 846 C C . SER A 1 109 ? 0.564 24.565 -10.116 1.00 55.31 109 SER A C 1
ATOM 848 O O . SER A 1 109 ? 1.156 25.190 -10.996 1.00 55.31 109 SER A O 1
ATOM 850 N N . HIS A 1 110 ? -0.185 23.493 -10.405 1.00 51.47 110 HIS A N 1
ATOM 851 C CA . HIS A 1 110 ? -0.334 22.938 -11.756 1.00 51.47 110 HIS A CA 1
ATOM 852 C C . HIS A 1 110 ? -1.676 23.243 -12.433 1.00 51.47 110 HIS A C 1
ATOM 854 O O . HIS A 1 110 ? -1.953 22.711 -13.509 1.00 51.47 110 HIS A O 1
ATOM 860 N N . THR A 1 111 ? -2.499 24.141 -11.884 1.00 50.62 111 THR A N 1
ATOM 861 C CA . THR A 1 111 ? -3.639 24.701 -12.628 1.00 50.62 111 THR A CA 1
ATOM 862 C C . THR A 1 111 ? -3.165 25.780 -13.600 1.00 50.62 111 THR A C 1
ATOM 864 O O . THR A 1 111 ? -3.572 26.936 -13.514 1.00 50.62 111 THR A O 1
ATOM 867 N N . ILE A 1 112 ? -2.289 25.417 -14.538 1.00 57.72 112 ILE A N 1
ATOM 868 C CA . ILE A 1 112 ? -2.164 26.188 -15.773 1.00 57.72 112 ILE A CA 1
ATOM 869 C C . ILE A 1 112 ? -3.371 25.760 -16.612 1.00 57.72 112 ILE A C 1
ATOM 871 O O . ILE A 1 112 ? -3.462 24.579 -16.960 1.00 57.72 112 ILE A O 1
ATOM 875 N N . 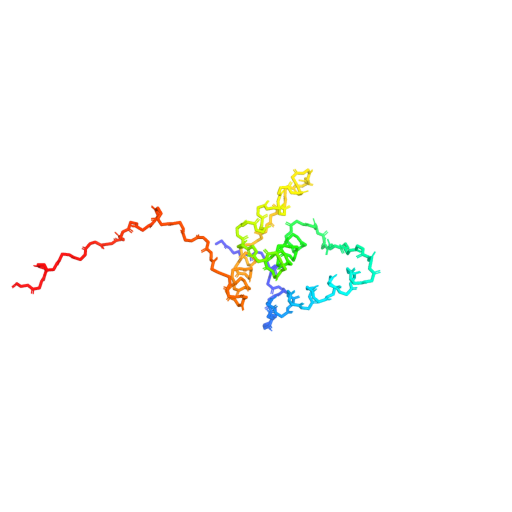PRO A 1 113 ? -4.339 26.643 -16.908 1.00 58.34 113 PRO A N 1
ATOM 876 C CA . PRO A 1 113 ? -5.422 26.280 -17.805 1.00 58.34 113 PRO A CA 1
ATOM 877 C C . PRO A 1 113 ? -4.800 25.891 -19.151 1.00 58.34 113 PRO A C 1
ATOM 879 O O . PRO A 1 113 ? -4.182 26.722 -19.812 1.00 58.34 113 PRO A O 1
ATOM 882 N N . LEU A 1 114 ? -4.945 24.618 -19.542 1.00 59.31 114 LEU A N 1
ATOM 883 C CA . LEU A 1 114 ? -4.410 24.062 -20.796 1.00 59.31 114 LEU A CA 1
ATOM 884 C C . LEU A 1 114 ? -4.893 24.822 -22.042 1.00 59.31 114 LEU A C 1
ATOM 886 O O . LEU A 1 114 ? -4.310 24.692 -23.113 1.00 59.31 114 LEU A O 1
ATOM 890 N N . PHE A 1 115 ? -5.948 25.618 -21.906 1.00 60.91 115 PHE A N 1
ATOM 891 C CA . PHE A 1 115 ? -6.442 26.522 -22.927 1.00 60.91 115 PHE A CA 1
ATOM 892 C C . PHE A 1 115 ? -7.154 27.702 -22.256 1.00 60.91 115 PHE A C 1
ATOM 894 O O . PHE A 1 115 ? -7.912 27.524 -21.302 1.00 60.91 115 PHE A O 1
ATOM 901 N N . SER A 1 116 ? -6.933 28.919 -22.761 1.00 64.12 116 SER A N 1
ATOM 902 C CA . SER A 1 116 ? -7.793 30.058 -22.441 1.00 64.12 116 SER A CA 1
ATOM 903 C C . SER A 1 116 ? -8.883 30.145 -23.509 1.00 64.12 116 SER A C 1
ATOM 905 O O . SER A 1 116 ? -8.609 30.285 -24.700 1.00 64.12 116 SER A O 1
ATOM 907 N N . ILE A 1 117 ? -10.148 30.014 -23.106 1.00 63.91 117 ILE A N 1
ATOM 908 C CA . ILE A 1 117 ? -11.267 30.267 -24.018 1.00 63.91 117 ILE A CA 1
ATOM 909 C C . ILE A 1 117 ? -11.402 31.788 -24.146 1.00 63.91 117 ILE A C 1
ATOM 911 O O . ILE A 1 117 ? -11.917 32.450 -23.243 1.00 63.91 117 ILE A O 1
ATOM 915 N N . LYS A 1 118 ? -10.961 32.362 -25.271 1.00 62.66 118 LYS A N 1
ATOM 916 C CA . LYS A 1 118 ? -11.339 33.736 -25.632 1.00 62.66 118 LYS A CA 1
ATOM 917 C C . LYS A 1 118 ? -12.822 33.746 -26.012 1.00 62.66 118 LYS A C 1
ATOM 919 O O . LYS A 1 118 ? -13.202 33.205 -27.045 1.00 62.66 118 LYS A O 1
ATOM 924 N N . ARG A 1 119 ? -13.660 34.395 -25.194 1.00 60.91 119 ARG A N 1
ATOM 925 C CA . ARG A 1 119 ? -15.109 34.564 -25.452 1.00 60.91 119 ARG A CA 1
ATOM 926 C C . ARG A 1 119 ? -15.434 35.322 -26.746 1.00 60.91 119 ARG A C 1
ATOM 928 O O . ARG A 1 119 ? -16.575 35.294 -27.174 1.00 60.91 119 ARG A O 1
ATOM 935 N N . THR A 1 120 ? -14.454 35.962 -27.378 1.00 64.62 120 THR A N 1
ATOM 936 C CA . THR A 1 120 ? -14.611 36.686 -28.649 1.00 64.62 120 THR A CA 1
ATOM 937 C C . THR A 1 120 ? -14.537 35.786 -29.885 1.00 64.62 120 THR A C 1
ATOM 939 O O . THR A 1 120 ? -14.533 36.295 -30.994 1.00 64.62 120 THR A O 1
ATOM 942 N N . ALA A 1 121 ? -14.426 34.462 -29.730 1.00 59.03 121 ALA A N 1
ATOM 943 C CA . ALA A 1 121 ? -14.426 33.533 -30.864 1.00 59.03 121 ALA A CA 1
ATOM 944 C C . ALA A 1 121 ? -15.836 33.243 -31.430 1.00 59.03 121 ALA A C 1
ATOM 946 O O . ALA A 1 121 ? -15.949 32.529 -32.420 1.00 59.03 121 ALA A O 1
ATOM 947 N N . TRP A 1 122 ? -16.892 33.781 -30.806 1.00 58.69 122 TRP A N 1
ATOM 948 C CA . TRP A 1 122 ? -18.295 33.585 -31.194 1.00 58.69 122 TRP A CA 1
ATOM 949 C C . TRP A 1 122 ? -19.078 34.906 -31.186 1.00 58.69 122 TRP A C 1
ATOM 951 O O . TRP A 1 122 ? -20.108 35.023 -30.523 1.00 58.69 122 TRP A O 1
ATOM 961 N N . THR A 1 123 ? -18.564 35.907 -31.892 1.00 52.72 123 THR A N 1
ATOM 962 C CA . THR A 1 123 ? -19.288 37.120 -32.310 1.00 52.72 123 THR A CA 1
ATOM 963 C C . THR A 1 123 ? -18.741 37.540 -33.655 1.00 52.72 123 THR A C 1
ATOM 965 O O . THR A 1 123 ? -19.556 37.820 -34.554 1.00 52.72 123 THR A O 1
#

Secondary structure (DSSP, 8-state):
-PPPGGGGGG--TT--HHHHHHHHHHHHHHHHHTT-------TTSSSHHHHHHHHHHHHHS---HHHHHHHHHHHTTT-SSPP---HHHHHHHHHHHHHTTPPP---GGG---S----GGGG-

Sequence (123 aa):
MDVPETEKKCIDSKVNMTVLFDQFCDLVERGRKAGKSVLVCSAKGRNRAPAFCAAYLISKERMSRQQAVAKVLEQMNTMRPAPNISDFMQRSLMRYQSAKGIQGVHDTSHTIPLFSIKRTAWT

Foldseek 3Di:
DDDDPVVVVVPPDDDQLLVVLVVLLVVCVVCVVVVHHDDFDDPQCQAVRLLSQLSNCCQPVVDQSVVSSVVSQVVCVVDPPGRDHDPVSSVSSNVNSVVSVRDDPPPPVPPPPPDDDDPVPPD

Organism: NCBI:txid51022

Radius of gyration: 18.9 Å; chains: 1; bounding box: 38×52×53 Å

pLDDT: mean 82.32, std 18.08, range [40.28, 97.0]

InterPro domains:
  IPR000340 Dual specificity phosphatase, catalytic domain [PF00782] (12-97)
  IPR029021 Protein-tyrosine phosphatase-like [G3DSA:3.90.190.10] (4-105)
  IPR029021 Protein-tyrosine phosphatase-like [SSF52799] (16-93)